Protein AF-A0A552RF57-F1 (afdb_monomer)

Secondary structure (DSSP, 8-state):
-------EEEEEE-TTS-EEEEE-SEEEEEEE--TTS--EEEEEE---TTHHHHHTT--TTTSEEEEEETTEEEEEEEEEEEEE-TTS-EEEEEE-GGGGTTTPPPSS----SS--HHHHHHHHHHHHHS-S-TT-----PPP---------PPPPS---

Nearest PDB structures (foldseek):
  8v3w-assembly1_b  TM=6.590E-01  e=6.511E-04  Clostridioides difficile
  3cdd-assembly2_D  TM=6.091E-01  e=8.680E-04  Shewanella oneidensis MR-1
  3cdd-assembly2_E  TM=6.184E-01  e=1.092E-03  Shewanella oneidensis MR-1
  3cdd-assembly2_F  TM=6.740E-01  e=1.154E-02  Shewanella oneidensis MR-1
  5ds2-assembly2_D  TM=2.311E-01  e=3.048E+00  Pisum sativum

Solvent-accessible surface area (backbone atoms only — not comparable to full-atom values): 9992 Å² total; per-residue (Å²): 131,86,79,72,90,72,52,75,45,40,37,33,26,37,82,90,67,51,77,57,28,70,47,88,40,69,79,44,80,49,72,51,82,50,89,98,52,81,27,38,36,40,38,34,30,47,63,55,92,70,35,52,71,31,53,70,66,66,45,55,71,59,24,26,41,37,35,25,50,75,87,39,82,77,49,58,19,34,22,63,44,77,44,78,46,96,88,60,36,36,40,41,34,29,34,28,63,70,59,53,52,80,75,44,68,70,86,70,93,81,87,84,73,98,62,59,68,68,58,54,50,51,48,53,50,53,49,43,67,48,80,96,65,96,80,74,85,85,78,84,75,75,80,83,76,80,87,67,79,80,78,78,72,77,78,75,86,86,82,124

pLDDT: mean 84.21, std 15.45, range [36.97, 97.5]

Sequence (160 aa):
MAVGCASHQAAIIDRDGGTVAQADVLLQVDWSRVLDDNSTASVLIQPDGNCCAQLGRVRAWRHKLVIYRDGLPVWEGPTISPEFNADGTVLIQAADIPTWLDRRVPHDSVRFTAEDLTNIATWLIKDGFAPDDPGHTVTIVPPITFLVAPQWGAWPPELA

Radius of gyration: 23.68 Å; Cα contacts (8 Å, |Δi|>4): 248; chains: 1; bounding box: 55×34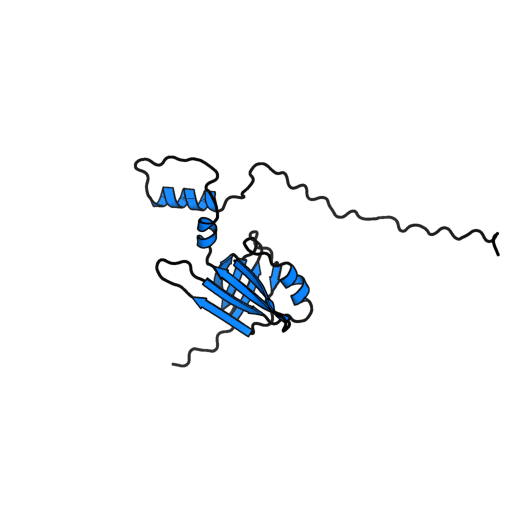×94 Å

Mean predicted aligned error: 10.98 Å

Structure (mmCIF, N/CA/C/O backbone):
data_AF-A0A552RF57-F1
#
_entry.id   AF-A0A552RF57-F1
#
loop_
_atom_site.group_PDB
_atom_site.id
_atom_site.type_symbol
_atom_site.label_atom_id
_atom_site.label_alt_id
_atom_site.label_comp_id
_atom_site.label_asym_id
_atom_site.label_entity_id
_atom_site.label_seq_id
_atom_site.pdbx_PDB_ins_code
_atom_site.Cartn_x
_atom_site.Cartn_y
_atom_site.Cartn_z
_atom_site.occupancy
_atom_site.B_iso_or_equiv
_atom_site.auth_seq_id
_atom_site.auth_comp_id
_atom_site.auth_asym_id
_atom_site.auth_atom_id
_atom_site.pdbx_PDB_model_num
ATOM 1 N N . MET A 1 1 ? -29.354 -0.392 -11.163 1.00 36.97 1 MET A N 1
ATOM 2 C CA . MET A 1 1 ? -28.815 -1.670 -10.657 1.00 36.97 1 MET A CA 1
ATOM 3 C C . MET A 1 1 ? -28.235 -1.395 -9.286 1.00 36.97 1 MET A C 1
ATOM 5 O O . MET A 1 1 ? -27.372 -0.533 -9.193 1.00 36.97 1 MET A O 1
ATOM 9 N N . ALA A 1 2 ? -28.766 -2.014 -8.232 1.00 42.00 2 ALA A N 1
ATOM 10 C CA . ALA A 1 2 ? -28.198 -1.870 -6.897 1.00 42.00 2 ALA A CA 1
ATOM 11 C C . ALA A 1 2 ? -26.836 -2.573 -6.889 1.00 42.00 2 ALA A C 1
ATOM 13 O O . ALA A 1 2 ? -26.761 -3.784 -7.092 1.00 42.00 2 ALA A O 1
ATOM 14 N N . VAL A 1 3 ? -25.764 -1.799 -6.740 1.00 48.03 3 VAL A N 1
ATOM 15 C CA . VAL A 1 3 ? -24.422 -2.328 -6.494 1.00 48.03 3 VAL A CA 1
ATOM 16 C C . VAL A 1 3 ? -24.490 -2.966 -5.109 1.00 48.03 3 VAL A C 1
ATOM 18 O O . VAL A 1 3 ? -24.706 -2.262 -4.128 1.00 48.03 3 VAL A O 1
ATOM 21 N N . GLY A 1 4 ? -24.456 -4.299 -5.045 1.00 50.06 4 GLY A N 1
ATOM 22 C CA . GLY A 1 4 ? -24.634 -5.043 -3.798 1.00 50.06 4 GLY A CA 1
ATOM 23 C C . GLY A 1 4 ? -23.660 -4.579 -2.714 1.00 50.06 4 GLY A C 1
ATOM 24 O O . GLY A 1 4 ? -22.515 -4.240 -3.019 1.00 50.06 4 GLY A O 1
ATOM 25 N N . CYS A 1 5 ? -24.128 -4.557 -1.464 1.00 63.09 5 CYS A N 1
ATOM 26 C CA . CYS A 1 5 ? -23.323 -4.241 -0.287 1.00 63.09 5 CYS A CA 1
ATOM 27 C C . CYS A 1 5 ? -22.212 -5.289 -0.136 1.00 63.09 5 CYS A C 1
ATOM 29 O O . CYS A 1 5 ? -22.427 -6.332 0.475 1.00 63.09 5 CYS A O 1
ATOM 31 N N . ALA A 1 6 ? -21.053 -5.044 -0.743 1.00 72.88 6 ALA A N 1
ATOM 32 C CA . ALA A 1 6 ? -19.888 -5.899 -0.580 1.00 72.88 6 ALA A CA 1
ATOM 33 C C . ALA A 1 6 ? -19.209 -5.608 0.760 1.00 72.88 6 ALA A C 1
ATOM 35 O O . ALA A 1 6 ? -19.104 -4.450 1.177 1.00 72.88 6 ALA A O 1
ATOM 36 N N . SER A 1 7 ? -18.744 -6.663 1.419 1.00 87.00 7 SER A N 1
ATOM 37 C CA . SER A 1 7 ? -17.996 -6.552 2.669 1.00 87.00 7 SER A CA 1
ATOM 38 C C . SER A 1 7 ? -16.523 -6.296 2.364 1.00 87.00 7 SER A C 1
ATOM 40 O O . SER A 1 7 ? -15.929 -6.993 1.541 1.00 87.00 7 SER A O 1
ATOM 42 N N . HIS A 1 8 ? -15.938 -5.289 3.008 1.00 91.50 8 HIS A N 1
ATOM 43 C CA . HIS A 1 8 ? -14.522 -4.965 2.861 1.00 91.50 8 HIS A CA 1
ATOM 44 C C . HIS A 1 8 ? -13.791 -5.300 4.153 1.00 91.50 8 HIS A C 1
ATOM 46 O O . HIS A 1 8 ? -14.303 -5.044 5.242 1.00 91.50 8 HIS A O 1
ATOM 52 N N . GLN A 1 9 ? -12.604 -5.878 4.017 1.00 93.94 9 GLN A N 1
ATOM 53 C CA . GLN A 1 9 ? -11.685 -6.151 5.119 1.00 93.94 9 GLN A CA 1
ATOM 54 C C . GLN A 1 9 ? -10.300 -5.655 4.717 1.00 93.94 9 GLN A C 1
ATOM 56 O O . GLN A 1 9 ? -9.992 -5.558 3.527 1.00 93.94 9 GLN A O 1
ATOM 61 N N . ALA A 1 10 ? -9.450 -5.367 5.695 1.00 95.31 10 ALA A N 1
ATOM 62 C CA . ALA A 1 10 ? -8.072 -5.004 5.434 1.00 95.31 10 ALA A CA 1
ATOM 63 C C . ALA A 1 10 ? -7.143 -5.631 6.470 1.00 95.31 10 ALA A C 1
ATOM 65 O O . ALA A 1 10 ? -7.499 -5.802 7.634 1.00 95.31 10 ALA A O 1
ATOM 66 N N . ALA A 1 11 ? -5.937 -5.959 6.026 1.00 95.69 11 ALA A N 1
ATOM 67 C CA . ALA A 1 11 ? -4.882 -6.480 6.876 1.00 95.69 11 ALA A CA 1
ATOM 68 C C . ALA A 1 11 ? -3.570 -5.774 6.554 1.00 95.69 11 ALA A C 1
ATOM 70 O O . ALA A 1 11 ? -3.305 -5.422 5.401 1.00 95.69 11 ALA A O 1
ATOM 71 N N . ILE A 1 12 ? -2.735 -5.605 7.574 1.00 96.12 12 ILE A N 1
ATOM 72 C CA . ILE A 1 12 ? -1.362 -5.155 7.410 1.00 96.12 12 ILE A CA 1
ATOM 73 C C . ILE A 1 12 ? -0.455 -6.368 7.577 1.00 96.12 12 ILE A C 1
ATOM 75 O O . ILE A 1 12 ? -0.474 -7.039 8.613 1.00 96.12 12 ILE A O 1
ATOM 79 N N . ILE A 1 13 ? 0.338 -6.644 6.549 1.00 95.75 13 ILE A N 1
ATOM 80 C CA . ILE A 1 13 ? 1.149 -7.854 6.427 1.00 95.75 13 ILE A CA 1
ATOM 81 C C . ILE A 1 13 ? 2.612 -7.452 6.235 1.00 95.75 13 ILE A C 1
ATOM 83 O O . ILE A 1 13 ? 2.913 -6.503 5.512 1.00 95.75 13 ILE A O 1
ATOM 87 N N . ASP A 1 14 ? 3.533 -8.152 6.883 1.00 92.69 14 ASP A N 1
ATOM 88 C CA . ASP A 1 14 ? 4.962 -8.010 6.631 1.00 92.69 14 ASP A CA 1
ATOM 89 C C . ASP A 1 14 ? 5.313 -8.641 5.265 1.00 92.69 14 ASP A C 1
ATOM 91 O O . ASP A 1 14 ? 4.525 -9.359 4.635 1.00 92.69 14 ASP A O 1
ATOM 95 N N . ARG A 1 15 ? 6.487 -8.316 4.732 1.00 82.88 15 ARG A N 1
ATOM 96 C CA . ARG A 1 15 ? 6.900 -8.709 3.379 1.00 82.88 15 ARG A CA 1
ATOM 97 C C . ARG A 1 15 ? 7.029 -10.226 3.211 1.00 82.88 15 ARG A C 1
ATOM 99 O O . ARG A 1 15 ? 6.826 -10.722 2.105 1.00 82.88 15 ARG A O 1
ATOM 106 N N . ASP A 1 16 ? 7.321 -10.934 4.297 1.00 83.56 16 ASP A N 1
ATOM 107 C CA . ASP A 1 16 ? 7.408 -12.396 4.383 1.00 83.56 16 ASP A CA 1
ATOM 108 C C . ASP A 1 16 ? 6.038 -13.098 4.482 1.00 83.56 16 ASP A C 1
ATOM 110 O O . ASP A 1 16 ? 5.974 -14.325 4.432 1.00 83.56 16 ASP A O 1
ATOM 114 N N . GLY A 1 17 ? 4.944 -12.334 4.581 1.00 86.69 17 GLY A N 1
ATOM 115 C CA . GLY A 1 17 ? 3.581 -12.850 4.702 1.00 86.69 17 GLY A CA 1
ATOM 116 C C . GLY A 1 17 ? 3.054 -12.923 6.138 1.00 86.69 17 GLY A C 1
ATOM 117 O O . GLY A 1 17 ? 1.905 -13.317 6.331 1.00 86.69 17 GLY A O 1
ATOM 118 N N . GLY A 1 18 ? 3.840 -12.534 7.147 1.00 92.88 18 GLY A N 1
ATOM 119 C CA . GLY A 1 18 ? 3.378 -12.492 8.533 1.00 92.88 18 GLY A CA 1
ATOM 120 C C . GLY A 1 18 ? 2.349 -11.383 8.777 1.00 92.88 18 GLY A C 1
ATOM 121 O O . GLY A 1 18 ? 2.585 -10.224 8.450 1.00 92.88 18 GLY A O 1
ATOM 122 N N . THR A 1 19 ? 1.208 -11.695 9.392 1.00 94.38 19 THR A N 1
ATOM 123 C CA . THR A 1 19 ? 0.218 -10.670 9.767 1.00 94.38 19 THR A CA 1
ATOM 124 C C . THR A 1 19 ? 0.747 -9.797 10.905 1.00 94.38 19 THR A C 1
ATOM 126 O O . THR A 1 19 ? 1.025 -10.292 11.997 1.00 94.38 19 THR A O 1
ATOM 129 N N . VAL A 1 20 ? 0.835 -8.487 10.671 1.00 93.81 20 VAL A N 1
ATOM 130 C CA . VAL A 1 20 ? 1.258 -7.499 11.676 1.00 93.81 20 VAL A CA 1
ATOM 131 C C . VAL A 1 20 ? 0.064 -6.991 12.472 1.00 93.81 20 VAL A C 1
ATOM 133 O O . VAL A 1 20 ? 0.134 -6.901 13.698 1.00 93.81 20 VAL A O 1
ATOM 136 N N . ALA A 1 21 ? -1.018 -6.653 11.772 1.00 93.25 21 ALA A N 1
ATOM 137 C CA . ALA A 1 21 ? -2.248 -6.153 12.364 1.00 93.25 21 ALA A CA 1
ATOM 138 C C . ALA A 1 21 ? -3.443 -6.503 11.473 1.00 93.25 21 ALA A C 1
ATOM 140 O O . ALA A 1 21 ? -3.347 -6.433 10.245 1.00 93.25 21 ALA A O 1
ATOM 141 N N . GLN A 1 22 ? -4.562 -6.851 12.100 1.00 91.69 22 GLN A N 1
ATOM 142 C CA . GLN A 1 22 ? -5.860 -6.890 11.431 1.00 91.69 22 GLN A CA 1
ATOM 143 C C . GLN A 1 22 ? -6.560 -5.545 11.615 1.00 91.69 22 GLN A C 1
ATOM 145 O O . GLN A 1 22 ? -6.450 -4.923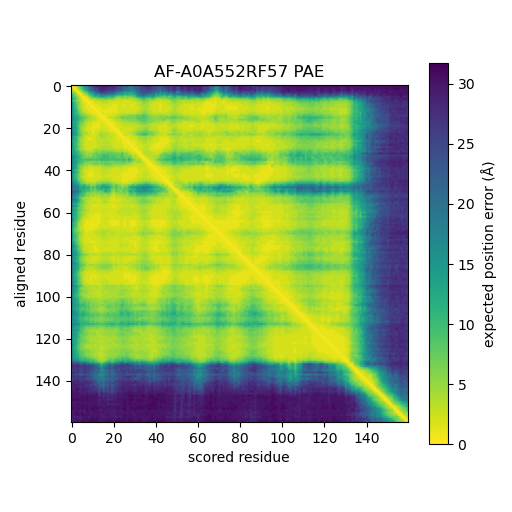 12.673 1.00 91.69 22 GLN A O 1
ATOM 150 N N . ALA A 1 23 ? -7.240 -5.076 10.571 1.00 89.69 23 ALA A N 1
ATOM 151 C CA . ALA A 1 23 ? -8.046 -3.867 10.630 1.00 89.69 23 ALA A CA 1
ATOM 152 C C . ALA A 1 23 ? -9.514 -4.259 10.838 1.00 89.69 23 ALA A C 1
ATOM 154 O O . ALA A 1 23 ? -10.291 -4.341 9.887 1.00 89.69 23 ALA A O 1
ATOM 155 N N . ASP A 1 24 ? -9.860 -4.556 12.091 1.00 84.38 24 ASP A N 1
ATOM 156 C CA . ASP A 1 24 ? -11.145 -5.163 12.455 1.00 84.38 24 ASP A CA 1
ATOM 157 C C . ASP A 1 24 ? -12.339 -4.218 12.226 1.00 84.38 24 ASP A C 1
ATOM 159 O O . ASP A 1 24 ? -13.395 -4.649 11.759 1.00 84.38 24 ASP A O 1
ATOM 163 N N . VAL A 1 25 ? -12.166 -2.915 12.486 1.00 90.25 25 VAL A N 1
ATOM 164 C CA . VAL A 1 25 ? -13.206 -1.894 12.279 1.00 90.25 25 VAL A CA 1
ATOM 165 C C . VAL A 1 25 ? -12.751 -0.863 11.248 1.00 90.25 25 VAL A C 1
ATOM 167 O O . VAL A 1 25 ? -11.974 0.050 11.535 1.00 90.25 25 VAL A O 1
ATOM 170 N N . LEU A 1 26 ? -13.277 -0.998 10.031 1.00 92.69 26 LEU A N 1
ATOM 171 C CA . LEU A 1 26 ? -13.022 -0.080 8.923 1.00 92.69 26 LEU A CA 1
ATOM 172 C C . LEU A 1 26 ? -14.088 1.009 8.870 1.00 92.69 26 LEU A C 1
ATOM 174 O O . LEU A 1 26 ? -15.274 0.723 8.716 1.00 92.69 26 LEU A O 1
ATOM 178 N N . LEU A 1 27 ? -13.651 2.262 8.964 1.00 94.25 27 LEU A N 1
ATOM 179 C CA . LEU A 1 27 ? -14.511 3.431 8.787 1.00 94.25 27 LEU A CA 1
ATOM 180 C C . LEU A 1 27 ? -14.612 3.828 7.313 1.00 94.25 27 LEU A C 1
ATOM 182 O O . LEU A 1 27 ? -15.667 4.262 6.857 1.00 94.25 27 LEU A O 1
ATOM 186 N N . GLN A 1 28 ? -13.512 3.675 6.574 1.00 94.81 28 GLN A N 1
ATOM 187 C CA . GLN A 1 28 ? -13.418 4.042 5.166 1.00 94.81 28 GLN A CA 1
ATOM 188 C C . GLN A 1 28 ? -12.372 3.176 4.462 1.00 94.81 28 GLN A C 1
ATOM 190 O O . GLN A 1 28 ? -11.329 2.858 5.037 1.00 94.81 28 GLN A O 1
ATOM 195 N N . VAL A 1 29 ? -12.658 2.800 3.217 1.00 95.19 29 VAL A N 1
ATOM 196 C CA . VAL A 1 29 ? -11.763 2.038 2.342 1.00 95.19 29 VAL A CA 1
ATOM 197 C C . VAL A 1 29 ? -11.884 2.617 0.944 1.00 95.19 29 VAL A C 1
ATOM 199 O O . VAL A 1 29 ? -12.960 2.565 0.353 1.00 95.19 29 VAL A O 1
ATOM 202 N N . ASP A 1 30 ? -10.775 3.104 0.407 1.00 94.75 30 ASP A N 1
ATOM 203 C CA . ASP A 1 30 ? -10.690 3.604 -0.959 1.00 94.75 30 ASP A CA 1
ATOM 204 C C . ASP A 1 30 ? -9.461 3.025 -1.643 1.00 94.75 30 ASP A C 1
ATOM 206 O O . ASP A 1 30 ? -8.385 2.928 -1.053 1.00 94.75 30 ASP A O 1
ATOM 210 N N . TRP A 1 31 ? -9.607 2.665 -2.914 1.00 94.75 31 TRP A N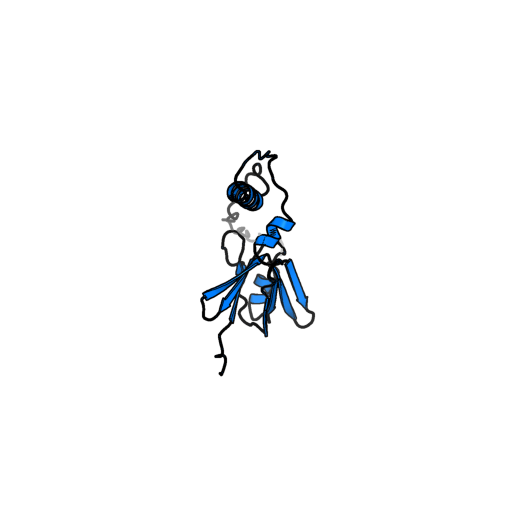 1
ATOM 211 C CA . TRP A 1 31 ? -8.478 2.405 -3.795 1.00 94.75 31 TRP A CA 1
ATOM 212 C C . TRP A 1 31 ? -8.821 2.854 -5.208 1.00 94.75 31 TRP A C 1
ATOM 214 O O . TRP A 1 31 ? -9.971 2.791 -5.648 1.00 94.75 31 TRP A O 1
ATOM 224 N N . SER A 1 32 ? -7.809 3.306 -5.935 1.00 91.12 32 SER A N 1
ATOM 225 C CA . SER A 1 32 ? -7.949 3.786 -7.304 1.00 91.12 32 SER A CA 1
ATOM 226 C C . SER A 1 32 ? -6.952 3.083 -8.208 1.00 91.12 32 SER A C 1
ATOM 228 O O . SER A 1 32 ? -5.851 2.747 -7.783 1.00 91.12 32 SER A O 1
ATOM 230 N N . ARG A 1 33 ? -7.334 2.842 -9.461 1.00 87.06 33 ARG A N 1
ATOM 231 C CA . ARG A 1 33 ? -6.430 2.359 -10.507 1.00 87.06 33 ARG A CA 1
ATOM 232 C C . ARG A 1 33 ? -6.417 3.394 -11.612 1.00 87.06 33 ARG A C 1
ATOM 234 O O . ARG A 1 33 ? -7.465 3.682 -12.186 1.00 87.06 33 ARG A O 1
ATOM 241 N N . VAL A 1 34 ? -5.245 3.945 -11.879 1.00 84.94 34 VAL A N 1
ATOM 242 C CA . VAL A 1 34 ? -5.027 4.919 -12.942 1.00 84.94 34 VAL A CA 1
ATOM 243 C C . VAL A 1 34 ? -4.172 4.233 -13.999 1.00 84.94 34 VAL A C 1
ATOM 245 O O . VAL A 1 34 ? -3.225 3.525 -13.668 1.00 84.94 34 VAL A O 1
ATOM 248 N N . LEU A 1 35 ? -4.560 4.360 -15.268 1.00 82.38 35 LEU A N 1
ATOM 249 C CA . LEU A 1 35 ? -3.736 3.859 -16.363 1.00 82.38 35 LEU A CA 1
ATOM 250 C C . LEU A 1 35 ? -2.457 4.703 -16.418 1.00 82.38 35 LEU A C 1
ATOM 252 O O . LEU A 1 35 ? -2.546 5.925 -16.348 1.00 82.38 35 LEU A O 1
ATOM 256 N N . ASP A 1 36 ? -1.305 4.049 -16.542 1.00 81.69 36 ASP A N 1
ATOM 257 C CA . ASP A 1 36 ? 0.020 4.682 -16.624 1.00 81.69 36 ASP A CA 1
ATOM 258 C C . ASP A 1 36 ? 0.483 5.436 -15.358 1.00 81.69 36 ASP A C 1
ATOM 260 O O . ASP A 1 36 ? 1.435 6.211 -15.422 1.00 81.69 36 ASP A O 1
ATOM 264 N N . ASP A 1 37 ? -0.142 5.188 -14.203 1.00 84.25 37 ASP A N 1
ATOM 265 C CA . ASP A 1 37 ? 0.312 5.697 -12.903 1.00 84.25 37 ASP A CA 1
ATOM 266 C C . ASP A 1 37 ? 0.195 4.605 -11.825 1.00 84.25 37 ASP A C 1
ATOM 268 O O . ASP A 1 37 ? -0.476 3.582 -12.001 1.00 84.25 37 ASP A O 1
ATOM 272 N N . ASN A 1 38 ? 0.857 4.812 -10.693 1.00 85.56 38 ASN A N 1
ATOM 273 C CA . ASN A 1 38 ? 0.796 3.897 -9.567 1.00 85.56 38 ASN A CA 1
ATOM 274 C C . ASN A 1 38 ? -0.592 3.950 -8.916 1.00 85.56 38 ASN A C 1
ATOM 276 O O . ASN A 1 38 ? -1.072 4.999 -8.482 1.00 85.56 38 ASN A O 1
ATOM 280 N N . SER A 1 39 ? -1.235 2.787 -8.800 1.00 93.00 39 SER A N 1
ATOM 281 C CA . SER A 1 39 ? -2.478 2.651 -8.042 1.00 93.00 39 SER A CA 1
ATOM 282 C C . SER A 1 39 ? -2.238 2.998 -6.566 1.00 93.00 39 SER A C 1
ATOM 284 O O . SER A 1 39 ? -1.200 2.670 -5.994 1.00 93.00 39 SER A O 1
ATOM 286 N N . THR A 1 40 ? -3.200 3.675 -5.940 1.00 95.75 40 THR A N 1
ATOM 287 C CA . THR A 1 40 ? -3.131 4.088 -4.530 1.00 95.75 40 THR A CA 1
ATOM 288 C C . THR A 1 40 ? -4.327 3.573 -3.752 1.00 95.75 40 THR A C 1
ATOM 290 O O . THR A 1 40 ? -5.399 3.341 -4.321 1.00 95.75 40 THR A O 1
ATOM 293 N N . ALA A 1 41 ? -4.144 3.407 -2.445 1.00 96.75 41 ALA A N 1
ATOM 294 C CA . ALA A 1 41 ? -5.206 3.038 -1.528 1.00 96.75 41 ALA A CA 1
ATOM 295 C C . ALA A 1 41 ? -5.086 3.769 -0.189 1.00 96.75 41 ALA A C 1
ATOM 297 O O . ALA A 1 41 ? -3.991 4.103 0.270 1.00 96.75 41 ALA A O 1
ATOM 298 N N . SER A 1 42 ? -6.228 3.979 0.456 1.00 97.06 42 SER A N 1
ATOM 299 C CA . SER A 1 42 ? -6.317 4.505 1.811 1.00 97.06 42 SER A CA 1
ATOM 300 C C . SER A 1 42 ? -7.365 3.756 2.615 1.00 97.06 42 SER A C 1
ATOM 302 O O . SER A 1 42 ? -8.478 3.523 2.141 1.00 97.06 42 SER A O 1
ATOM 304 N N . VAL A 1 43 ? -7.021 3.415 3.853 1.00 96.81 43 VAL A N 1
ATOM 305 C CA . VAL A 1 43 ? -7.938 2.777 4.797 1.00 96.81 43 VAL A CA 1
ATOM 306 C C . VAL A 1 43 ? -7.931 3.557 6.103 1.00 96.81 43 VAL A C 1
ATOM 308 O O . VAL A 1 43 ? -6.869 3.772 6.688 1.00 96.81 43 VAL A O 1
ATOM 311 N N . LEU A 1 44 ? -9.115 3.972 6.555 1.00 96.69 44 LEU A N 1
ATOM 312 C CA . LEU A 1 44 ? -9.315 4.592 7.860 1.00 96.69 44 LEU A CA 1
ATOM 313 C C . LEU A 1 44 ? -9.849 3.545 8.835 1.00 96.69 44 LEU A C 1
ATOM 315 O O . LEU A 1 44 ? -10.912 2.958 8.614 1.00 96.69 44 LEU A O 1
ATOM 319 N N . ILE A 1 45 ? -9.106 3.323 9.911 1.00 95.12 45 ILE A N 1
ATOM 320 C CA . ILE A 1 45 ? -9.351 2.266 10.889 1.00 95.12 45 ILE A CA 1
ATOM 321 C C . ILE A 1 45 ? -9.736 2.915 12.214 1.00 95.12 45 ILE A C 1
ATOM 323 O O . ILE A 1 45 ? -9.066 3.845 12.667 1.00 95.12 45 ILE A O 1
ATOM 327 N N . GLN A 1 46 ? -10.785 2.401 12.852 1.00 93.81 46 GLN A N 1
ATOM 328 C CA . GLN A 1 46 ? -11.065 2.663 14.259 1.00 93.81 46 GLN A CA 1
ATOM 329 C C . GLN A 1 46 ? -10.458 1.517 15.072 1.00 93.81 46 GLN A C 1
ATOM 331 O O . GLN A 1 46 ? -10.979 0.408 15.025 1.00 93.81 46 GLN A O 1
ATOM 336 N N . PRO A 1 47 ? -9.369 1.728 15.819 1.00 88.44 47 PRO A N 1
ATOM 337 C CA . PRO A 1 47 ? -8.830 0.666 16.651 1.00 88.44 47 PRO A CA 1
ATOM 338 C C . PRO A 1 47 ? -9.831 0.269 17.742 1.00 88.44 47 PRO A C 1
ATOM 340 O O . PRO A 1 47 ? -10.393 1.135 18.418 1.00 88.44 47 PRO A O 1
ATOM 343 N N . ASP A 1 48 ? -10.001 -1.030 17.962 1.00 83.50 48 ASP A N 1
ATOM 344 C CA . ASP A 1 48 ? -10.744 -1.599 19.081 1.00 83.50 48 ASP A CA 1
ATOM 345 C C . ASP A 1 48 ? -9.882 -2.605 19.869 1.00 83.50 48 ASP A C 1
ATOM 347 O O . ASP A 1 48 ? -8.943 -3.219 19.362 1.00 83.50 48 ASP A O 1
ATOM 351 N N . GLY A 1 49 ? -10.131 -2.736 21.175 1.00 77.94 49 GLY A N 1
ATOM 352 C CA . GLY A 1 49 ? -9.408 -3.686 22.031 1.00 77.94 49 GLY A CA 1
ATOM 353 C C . GLY A 1 49 ? -7.872 -3.616 21.914 1.00 77.94 49 GLY A C 1
ATOM 354 O O . GLY A 1 49 ? -7.254 -2.596 22.216 1.00 77.94 49 GLY A O 1
ATOM 355 N N . ASN A 1 50 ? -7.245 -4.727 21.500 1.00 73.56 50 ASN A N 1
ATOM 356 C CA . ASN A 1 50 ? -5.785 -4.858 21.344 1.00 73.56 50 ASN A CA 1
ATOM 357 C C . ASN A 1 50 ? -5.260 -4.356 19.976 1.00 73.56 50 ASN A C 1
ATOM 359 O O . ASN A 1 50 ? -4.053 -4.389 19.724 1.00 73.56 50 ASN A O 1
ATOM 363 N N . CYS A 1 51 ? -6.142 -3.882 19.090 1.00 72.69 51 CYS A N 1
ATOM 364 C CA . CYS A 1 51 ? -5.793 -3.421 17.746 1.00 72.69 51 CYS A CA 1
ATOM 365 C C . CYS A 1 51 ? -4.783 -2.256 17.787 1.00 72.69 51 CYS A C 1
ATOM 367 O O . CYS A 1 51 ? -3.814 -2.256 17.031 1.00 72.69 51 CYS A O 1
ATOM 369 N N . CYS A 1 52 ? -4.899 -1.331 18.755 1.00 78.06 52 CYS A N 1
ATOM 370 C CA . CYS A 1 52 ? -3.952 -0.217 18.940 1.00 78.06 52 CYS A CA 1
ATOM 371 C C . CYS A 1 52 ? -2.488 -0.669 19.057 1.00 78.06 52 CYS A C 1
ATOM 373 O O . CYS A 1 52 ? -1.600 -0.078 18.442 1.00 78.06 52 CYS A O 1
ATOM 375 N N . ALA A 1 53 ? -2.215 -1.717 19.841 1.00 83.00 53 ALA A N 1
ATOM 376 C CA . ALA A 1 53 ? -0.849 -2.188 20.066 1.00 83.00 53 ALA A CA 1
ATOM 377 C C . ALA A 1 53 ? -0.253 -2.863 18.821 1.00 83.00 53 ALA A C 1
ATOM 379 O O . ALA A 1 53 ? 0.964 -2.833 18.627 1.00 83.00 53 ALA A O 1
ATOM 380 N N . GLN A 1 54 ? -1.097 -3.474 17.986 1.00 89.00 54 GLN A N 1
ATOM 381 C CA . GLN A 1 54 ? -0.694 -4.083 16.719 1.00 89.00 54 GLN A CA 1
ATOM 382 C C . GLN A 1 54 ? -0.497 -3.019 15.636 1.00 89.00 54 GLN A C 1
ATOM 384 O O . GLN A 1 54 ? 0.553 -2.987 14.996 1.00 89.00 54 GLN A O 1
ATOM 389 N N . LEU A 1 55 ? -1.445 -2.086 15.493 1.00 89.19 55 LEU A N 1
ATOM 390 C CA . LEU A 1 55 ? -1.346 -0.961 14.562 1.00 89.19 55 LEU A CA 1
ATOM 391 C C . LEU A 1 55 ? -0.146 -0.060 14.875 1.00 89.19 55 LEU A C 1
ATOM 393 O O . LEU A 1 55 ? 0.535 0.390 13.960 1.00 89.19 55 LEU A O 1
ATOM 397 N N . GLY A 1 56 ? 0.209 0.113 16.152 1.00 89.06 56 GLY A N 1
ATOM 398 C CA . GLY A 1 56 ? 1.428 0.820 16.563 1.00 89.06 56 GLY A CA 1
ATOM 399 C C . GLY A 1 56 ? 2.740 0.178 16.080 1.00 89.06 56 GLY A C 1
ATOM 400 O O . GLY A 1 56 ? 3.792 0.818 16.113 1.00 89.06 56 GLY A O 1
ATOM 401 N N . ARG A 1 57 ? 2.707 -1.078 15.612 1.00 92.12 57 ARG A N 1
ATOM 402 C CA . ARG A 1 57 ? 3.864 -1.756 15.004 1.00 92.12 57 ARG A CA 1
ATOM 403 C C . ARG A 1 57 ? 3.966 -1.500 13.509 1.00 92.12 57 ARG A C 1
ATOM 405 O O . ARG A 1 57 ? 4.994 -1.842 12.933 1.00 92.12 57 ARG A O 1
ATOM 412 N N . VAL A 1 58 ? 2.942 -0.928 12.877 1.00 93.81 58 VAL A N 1
ATOM 413 C CA . VAL A 1 58 ? 2.935 -0.680 11.436 1.00 93.81 58 VAL A CA 1
ATOM 414 C C . VAL A 1 58 ? 4.039 0.311 11.075 1.00 93.81 58 VAL A C 1
ATOM 416 O O . VAL A 1 58 ? 4.195 1.359 11.700 1.00 93.81 58 VAL 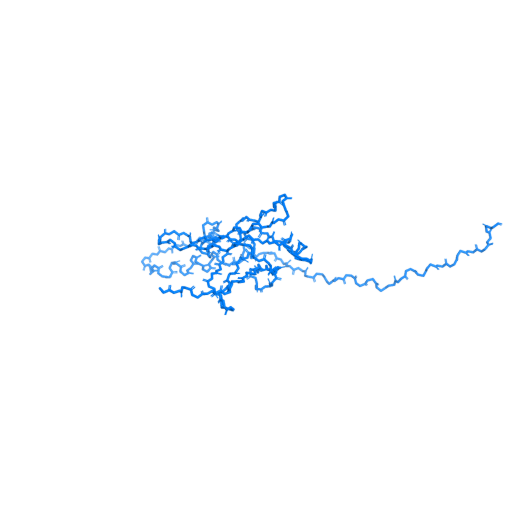A O 1
ATOM 419 N N . ARG A 1 59 ? 4.844 -0.044 10.071 1.00 93.69 59 ARG A N 1
ATOM 420 C CA . ARG A 1 59 ? 5.961 0.764 9.585 1.00 93.69 59 ARG A CA 1
ATOM 421 C C . ARG A 1 59 ? 5.784 1.041 8.102 1.00 93.69 59 ARG A C 1
ATOM 423 O O . ARG A 1 59 ? 5.546 0.118 7.323 1.00 93.69 59 ARG A O 1
ATOM 430 N N . ALA A 1 60 ? 5.961 2.309 7.740 1.00 94.75 60 ALA A N 1
ATOM 431 C CA . ALA A 1 60 ? 6.040 2.746 6.357 1.00 94.75 60 ALA A CA 1
ATOM 432 C C . ALA A 1 60 ? 7.125 1.966 5.596 1.00 94.75 60 ALA A C 1
ATOM 434 O O . ALA A 1 60 ? 8.184 1.664 6.149 1.00 94.75 60 ALA A O 1
ATOM 435 N N . TRP A 1 61 ? 6.845 1.646 4.336 1.00 92.38 61 TRP A N 1
ATOM 436 C CA . TRP A 1 61 ? 7.674 0.962 3.338 1.00 92.38 61 TRP A CA 1
ATOM 437 C C . TRP A 1 61 ? 8.100 -0.472 3.656 1.00 92.38 61 TRP A C 1
ATOM 439 O O . TRP A 1 61 ? 8.498 -1.200 2.745 1.00 92.38 61 TRP A O 1
ATOM 449 N N . ARG A 1 62 ? 7.986 -0.892 4.917 1.00 91.69 62 ARG A N 1
ATOM 450 C CA . ARG A 1 62 ? 8.273 -2.251 5.375 1.00 91.69 62 ARG A CA 1
ATOM 451 C C . ARG A 1 62 ? 7.075 -3.177 5.187 1.00 91.69 62 ARG A C 1
ATOM 453 O O . ARG A 1 62 ? 7.238 -4.285 4.688 1.00 91.69 62 ARG A O 1
ATOM 460 N N . HIS A 1 63 ? 5.894 -2.734 5.612 1.00 94.88 63 HIS A N 1
ATOM 461 C CA . HIS A 1 63 ? 4.681 -3.547 5.568 1.00 94.88 63 HIS A CA 1
ATOM 462 C C . HIS A 1 63 ? 3.837 -3.237 4.332 1.00 94.88 63 HIS A C 1
ATOM 464 O O . HIS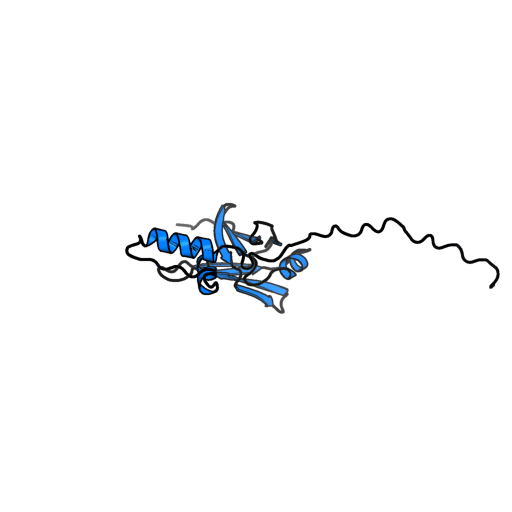 A 1 63 ? 3.985 -2.192 3.696 1.00 94.88 63 HIS A O 1
ATOM 470 N N . LYS A 1 64 ? 2.936 -4.163 4.020 1.00 95.62 64 LYS A N 1
ATOM 471 C CA . LYS A 1 64 ? 1.927 -4.061 2.974 1.00 95.62 64 LYS A CA 1
ATOM 472 C C . LYS A 1 64 ? 0.548 -3.892 3.584 1.00 95.62 64 LYS A C 1
ATOM 474 O O . LYS A 1 64 ? 0.216 -4.567 4.556 1.00 95.62 64 LYS A O 1
ATOM 479 N N . LEU A 1 65 ? -0.266 -3.057 2.959 1.00 96.88 65 LEU A N 1
ATOM 480 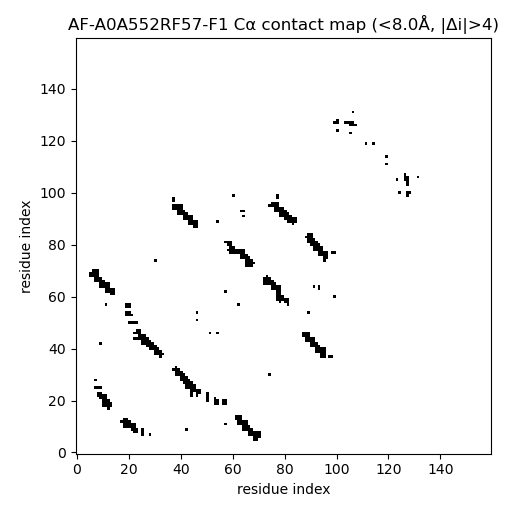C CA . LEU A 1 65 ? -1.710 -3.080 3.118 1.00 96.88 65 LEU A CA 1
ATOM 481 C C . LEU A 1 65 ? -2.286 -4.082 2.113 1.00 96.88 65 LEU A C 1
ATOM 483 O O . LEU A 1 65 ? -1.941 -4.029 0.935 1.00 96.88 65 LEU A O 1
ATOM 487 N N . VAL A 1 66 ? -3.177 -4.958 2.568 1.00 96.94 66 VAL A N 1
ATOM 488 C CA . VAL A 1 66 ? -3.975 -5.836 1.705 1.00 96.94 66 VAL A CA 1
ATOM 489 C C . VAL A 1 66 ? -5.445 -5.563 1.964 1.00 96.94 66 VAL A C 1
ATOM 491 O O . VAL A 1 66 ? -5.885 -5.595 3.113 1.00 96.94 66 VAL A O 1
ATOM 494 N N . ILE A 1 67 ? -6.195 -5.296 0.898 1.00 95.81 67 ILE A N 1
ATOM 495 C CA . ILE A 1 67 ? -7.638 -5.065 0.937 1.00 95.81 67 ILE A CA 1
ATOM 496 C C . ILE A 1 67 ? -8.330 -6.289 0.357 1.00 95.81 67 ILE A C 1
ATOM 498 O O . ILE A 1 67 ? -7.999 -6.762 -0.736 1.00 95.81 67 ILE A O 1
ATOM 502 N N . TYR A 1 68 ? -9.330 -6.765 1.083 1.00 94.62 68 TYR A N 1
ATOM 503 C CA . TYR A 1 68 ? -10.176 -7.873 0.693 1.00 94.62 68 TYR A CA 1
ATOM 504 C C . TYR A 1 68 ? -11.589 -7.373 0.438 1.00 94.62 68 TYR A C 1
ATOM 506 O O . TYR A 1 68 ? -12.093 -6.490 1.136 1.00 94.62 68 TYR A O 1
ATOM 514 N N . ARG A 1 69 ? -12.242 -7.986 -0.542 1.00 93.50 69 ARG A N 1
ATOM 515 C CA . ARG A 1 69 ? -13.664 -7.821 -0.804 1.00 93.50 69 ARG A CA 1
ATOM 516 C C . ARG A 1 69 ? -14.302 -9.196 -0.818 1.00 93.50 69 ARG A C 1
ATOM 518 O O . ARG A 1 69 ? -13.881 -10.058 -1.585 1.00 93.50 69 ARG A O 1
ATOM 525 N N . ASP A 1 70 ? -15.284 -9.394 0.053 1.00 92.62 70 ASP A N 1
ATOM 526 C CA . ASP A 1 70 ? -15.982 -10.672 0.218 1.00 92.62 70 ASP A CA 1
ATOM 527 C C . ASP A 1 70 ? -15.004 -11.846 0.453 1.00 92.62 70 ASP A C 1
ATOM 529 O O . ASP A 1 70 ? -15.150 -12.939 -0.093 1.00 92.62 70 ASP A O 1
ATOM 533 N N . GLY A 1 71 ? -13.963 -11.591 1.260 1.00 90.88 71 GLY A N 1
ATOM 534 C CA . GLY A 1 71 ? -12.925 -12.559 1.633 1.00 90.88 71 GLY A CA 1
ATOM 535 C C . GLY A 1 71 ? -11.828 -12.796 0.588 1.00 90.88 71 GLY A C 1
ATOM 536 O O . GLY A 1 71 ? -10.893 -13.546 0.858 1.00 90.88 71 GLY A O 1
ATOM 537 N N . LEU A 1 72 ? -11.902 -12.165 -0.588 1.00 93.69 72 LEU A N 1
ATOM 538 C CA . LEU A 1 72 ? -10.903 -12.306 -1.650 1.00 93.69 72 LEU A CA 1
ATOM 539 C C . LEU A 1 72 ? -9.994 -11.073 -1.722 1.00 93.69 72 LEU A C 1
ATOM 541 O O . LEU A 1 72 ? -10.513 -9.956 -1.672 1.00 93.69 72 LEU A O 1
ATOM 545 N N . PRO A 1 73 ? -8.665 -11.232 -1.871 1.00 94.00 73 PRO A N 1
ATOM 546 C CA . PRO A 1 73 ? -7.763 -10.096 -2.022 1.00 94.00 73 PRO A CA 1
ATOM 547 C C . PRO A 1 73 ? -8.054 -9.379 -3.345 1.00 94.00 73 PRO A C 1
ATOM 549 O O . PRO A 1 73 ? -8.080 -9.998 -4.408 1.00 94.00 73 PRO A O 1
ATOM 552 N N . VAL A 1 74 ? -8.286 -8.068 -3.280 1.00 94.31 74 VAL A N 1
ATOM 553 C CA . VAL A 1 74 ? -8.598 -7.233 -4.455 1.00 94.31 74 VAL A CA 1
ATOM 554 C C . VAL A 1 74 ? -7.545 -6.171 -4.740 1.00 94.31 74 VAL A C 1
ATOM 556 O O . VAL A 1 74 ? -7.496 -5.651 -5.861 1.00 94.31 74 VAL A O 1
ATOM 559 N N . TRP A 1 75 ? -6.721 -5.850 -3.745 1.00 95.25 75 TRP A N 1
ATOM 560 C CA . TRP A 1 75 ? -5.659 -4.857 -3.835 1.00 95.25 75 TRP A CA 1
ATOM 561 C C . TRP A 1 75 ? -4.586 -5.142 -2.780 1.00 95.25 75 TRP A C 1
ATOM 563 O O . TRP A 1 75 ? -4.918 -5.506 -1.650 1.00 95.25 75 TRP A O 1
ATOM 573 N N . GLU A 1 76 ? -3.316 -4.957 -3.128 1.00 95.38 76 GLU A N 1
ATOM 574 C CA . GLU A 1 76 ? -2.221 -4.969 -2.163 1.00 95.38 76 GLU A CA 1
ATOM 575 C C . GLU A 1 76 ? -1.120 -3.988 -2.557 1.00 95.38 76 GLU A C 1
ATOM 577 O O . GLU A 1 76 ? -0.933 -3.689 -3.734 1.00 95.38 76 GLU A O 1
ATOM 582 N N . GLY A 1 77 ? -0.356 -3.530 -1.570 1.00 95.31 77 GLY A N 1
ATOM 583 C CA . GLY A 1 77 ? 0.821 -2.718 -1.834 1.00 95.31 77 GLY A CA 1
ATOM 584 C C . GLY A 1 77 ? 1.457 -2.126 -0.577 1.00 95.31 77 GLY A C 1
ATOM 585 O O . GLY A 1 77 ? 0.877 -2.215 0.512 1.00 95.31 77 GLY A O 1
ATOM 586 N N . PRO A 1 78 ? 2.683 -1.582 -0.673 1.00 95.44 78 PRO A N 1
ATOM 587 C CA . PRO A 1 78 ? 3.391 -0.992 0.458 1.00 95.44 78 PRO A CA 1
ATOM 588 C C . PRO A 1 78 ? 2.607 0.106 1.171 1.00 95.44 78 PRO A C 1
ATOM 590 O O . PRO A 1 78 ? 2.101 1.043 0.556 1.00 95.44 78 PRO A O 1
ATOM 593 N N . THR A 1 79 ? 2.612 0.051 2.501 1.00 96.06 79 THR A N 1
ATOM 594 C CA . THR A 1 79 ? 2.176 1.168 3.341 1.00 96.06 79 THR A CA 1
ATOM 595 C C . THR A 1 79 ? 3.152 2.332 3.183 1.00 96.06 79 THR A C 1
ATOM 597 O O . THR A 1 79 ? 4.321 2.197 3.518 1.00 96.06 79 THR A O 1
ATOM 600 N N . ILE A 1 80 ? 2.695 3.489 2.715 1.00 95.81 80 ILE A N 1
ATOM 601 C CA . ILE A 1 80 ? 3.511 4.699 2.543 1.00 95.81 80 ILE A CA 1
ATOM 602 C C . ILE A 1 80 ? 3.568 5.508 3.836 1.00 95.81 80 ILE A C 1
ATOM 604 O O . ILE A 1 80 ? 4.646 5.937 4.244 1.00 95.81 80 ILE A O 1
ATOM 608 N N . SER A 1 81 ? 2.414 5.717 4.472 1.00 94.75 81 SER A N 1
ATOM 609 C CA . SER A 1 81 ? 2.280 6.573 5.653 1.00 94.75 81 SER A CA 1
ATOM 610 C C . SER A 1 81 ? 1.194 6.023 6.581 1.00 94.75 81 SER A C 1
ATOM 612 O O . SER A 1 81 ? 0.022 6.003 6.197 1.00 94.75 81 SER A O 1
ATOM 614 N N . PRO A 1 82 ? 1.560 5.516 7.772 1.00 94.50 82 PRO A N 1
ATOM 615 C CA . PRO A 1 82 ? 0.621 5.300 8.861 1.00 94.50 82 PRO A CA 1
ATOM 616 C C . PRO A 1 82 ? 0.493 6.576 9.705 1.00 94.50 82 PRO A C 1
ATOM 618 O O . PRO A 1 82 ? 1.461 7.018 10.327 1.00 94.50 82 PRO A O 1
ATOM 621 N N . GLU A 1 83 ? -0.707 7.142 9.761 1.00 95.25 83 GLU A N 1
ATOM 622 C CA . GLU A 1 83 ? -1.020 8.364 10.504 1.00 95.25 83 GLU A CA 1
ATOM 623 C C . GLU A 1 83 ? -1.969 8.054 11.662 1.00 95.25 83 GLU A C 1
ATOM 625 O O . GLU A 1 83 ? -3.002 7.413 11.483 1.00 95.25 83 GLU A O 1
ATOM 630 N N . PHE A 1 84 ? -1.608 8.509 12.862 1.00 93.38 84 PHE A N 1
ATOM 631 C CA . PHE A 1 84 ? -2.405 8.340 14.076 1.00 93.38 84 PHE A CA 1
ATOM 632 C C . PHE A 1 84 ? -3.065 9.672 14.419 1.00 93.38 84 PHE A C 1
ATOM 634 O O . PHE A 1 84 ? -2.383 10.633 14.783 1.00 93.38 84 PHE A O 1
ATOM 641 N N . ASN A 1 85 ? -4.385 9.726 14.294 1.00 93.00 85 ASN A N 1
ATOM 642 C CA . ASN A 1 85 ? -5.159 10.940 14.494 1.00 93.00 85 ASN A CA 1
ATOM 643 C C . ASN A 1 85 ? -5.468 11.179 15.978 1.00 93.00 85 ASN A C 1
ATOM 645 O O . ASN A 1 85 ? -5.488 10.262 16.801 1.00 93.00 85 ASN A O 1
ATOM 649 N N . ALA A 1 86 ? -5.754 12.436 16.324 1.00 91.06 86 ALA A N 1
ATOM 650 C CA . ALA A 1 86 ? -6.073 12.834 17.697 1.00 91.06 86 ALA A CA 1
ATOM 651 C C . ALA A 1 86 ? -7.397 12.242 18.219 1.00 91.06 86 ALA A C 1
ATOM 653 O O . ALA A 1 86 ? -7.573 12.115 19.428 1.00 91.06 86 ALA A O 1
ATOM 654 N N . ASP A 1 87 ? -8.314 11.872 17.323 1.00 91.12 87 ASP A N 1
ATOM 655 C CA . ASP A 1 87 ? -9.566 11.177 17.646 1.00 91.12 87 ASP A CA 1
ATOM 656 C C . ASP A 1 87 ? -9.377 9.666 17.890 1.00 91.12 87 ASP A C 1
ATOM 658 O O . ASP A 1 87 ? -10.335 8.958 18.200 1.00 91.12 87 ASP A O 1
ATOM 662 N N . GLY A 1 88 ? -8.138 9.172 17.784 1.00 89.94 88 GLY A N 1
ATOM 663 C CA . GLY A 1 88 ? -7.786 7.770 17.967 1.00 89.94 88 GLY A CA 1
ATOM 664 C C . GLY A 1 88 ? -7.934 6.916 16.710 1.00 89.94 88 GLY A C 1
ATOM 665 O O . GLY A 1 88 ? -7.645 5.724 16.780 1.00 89.94 88 GLY A O 1
ATOM 666 N N . THR A 1 89 ? -8.351 7.481 15.572 1.00 94.25 89 THR A N 1
ATOM 667 C CA . THR A 1 89 ? -8.373 6.753 14.295 1.00 94.25 89 THR A CA 1
ATOM 668 C C . THR A 1 8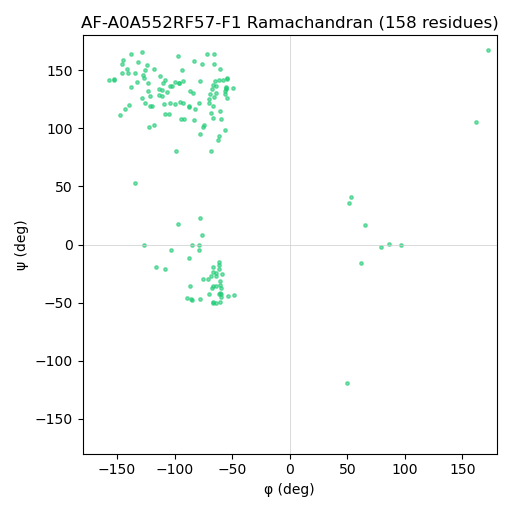9 ? -6.971 6.615 13.699 1.00 94.25 89 THR A C 1
ATOM 670 O O . THR A 1 89 ? -6.065 7.403 13.985 1.00 94.25 89 THR A O 1
ATOM 673 N N . VAL A 1 90 ? -6.780 5.595 12.862 1.00 95.44 90 VAL A N 1
ATOM 674 C CA . VAL A 1 90 ? -5.517 5.344 12.158 1.00 95.44 90 VAL A CA 1
ATOM 675 C C . VAL A 1 90 ? -5.770 5.345 10.659 1.00 95.44 90 VAL A C 1
ATOM 677 O O . VAL A 1 90 ? -6.534 4.521 10.157 1.00 95.44 90 VAL A O 1
ATOM 680 N N . LEU A 1 91 ? -5.122 6.259 9.944 1.00 96.50 91 LEU A N 1
ATOM 681 C CA . LEU A 1 91 ? -5.139 6.313 8.489 1.00 96.50 91 LEU A CA 1
ATOM 682 C C . LEU A 1 91 ? -3.909 5.588 7.945 1.00 96.50 91 LEU A C 1
ATOM 684 O O . LEU A 1 91 ? -2.773 5.937 8.256 1.00 96.50 91 LEU A O 1
ATOM 688 N N . ILE A 1 92 ? -4.139 4.585 7.106 1.00 97.06 92 ILE A N 1
ATOM 689 C CA . ILE A 1 92 ? -3.087 3.877 6.382 1.00 97.06 92 ILE A CA 1
ATOM 690 C C . ILE A 1 92 ? -3.171 4.281 4.919 1.00 97.06 92 ILE A C 1
ATOM 692 O O . ILE A 1 92 ? -4.126 3.925 4.231 1.00 97.06 92 ILE A O 1
ATOM 696 N N . GLN A 1 93 ? -2.159 4.999 4.440 1.00 97.50 93 GLN A N 1
ATOM 697 C CA . GLN A 1 93 ? -1.978 5.285 3.020 1.00 97.50 93 GLN A CA 1
ATOM 698 C C . GLN A 1 93 ? -1.016 4.275 2.409 1.00 97.50 93 GLN A C 1
ATOM 700 O O . GLN A 1 93 ? 0.003 3.933 3.015 1.00 97.50 93 GLN A O 1
ATOM 705 N N . ALA A 1 94 ? -1.317 3.816 1.203 1.00 97.06 94 ALA A N 1
ATOM 706 C CA . ALA A 1 94 ? -0.525 2.832 0.488 1.00 97.06 94 ALA A CA 1
ATOM 707 C C . ALA A 1 94 ? -0.520 3.110 -1.022 1.00 97.06 94 ALA A C 1
ATOM 709 O O . ALA A 1 94 ? -1.407 3.783 -1.551 1.00 97.06 94 ALA A O 1
ATOM 710 N N . ALA A 1 95 ? 0.479 2.569 -1.712 1.00 95.50 95 ALA A N 1
ATOM 711 C CA . ALA A 1 95 ? 0.516 2.499 -3.172 1.00 95.50 95 ALA A CA 1
ATOM 712 C C . ALA A 1 95 ? 0.795 1.069 -3.618 1.00 95.50 95 ALA A C 1
ATOM 714 O O . ALA A 1 95 ? 1.165 0.241 -2.793 1.00 95.50 95 ALA A O 1
ATOM 715 N N . ASP A 1 96 ? 0.574 0.787 -4.894 1.00 93.44 96 ASP A N 1
ATOM 716 C CA . ASP A 1 96 ? 0.707 -0.537 -5.494 1.00 93.44 96 ASP A CA 1
ATOM 717 C C . ASP A 1 96 ? 2.165 -1.034 -5.478 1.00 93.44 96 ASP A C 1
ATOM 719 O O . ASP A 1 96 ? 3.124 -0.281 -5.288 1.00 93.44 96 ASP A O 1
ATOM 723 N N . ILE A 1 97 ? 2.339 -2.336 -5.684 1.00 90.88 97 ILE A N 1
ATOM 724 C CA . ILE A 1 97 ? 3.617 -3.050 -5.662 1.00 90.88 97 ILE A CA 1
ATOM 725 C C . ILE A 1 97 ? 4.720 -2.360 -6.492 1.00 90.88 97 ILE A C 1
ATOM 727 O O . ILE A 1 97 ? 5.845 -2.278 -5.982 1.00 90.88 97 ILE A O 1
ATOM 731 N N . PRO A 1 98 ? 4.467 -1.845 -7.718 1.00 89.19 98 PRO A N 1
ATOM 732 C CA . PRO A 1 98 ? 5.504 -1.190 -8.516 1.00 89.19 98 PRO A CA 1
ATOM 733 C C . PRO A 1 98 ? 6.151 0.013 -7.825 1.00 89.19 98 PRO A C 1
ATOM 735 O O . PRO A 1 98 ? 7.324 0.274 -8.068 1.00 89.19 98 PRO A O 1
ATOM 738 N N . THR A 1 99 ? 5.462 0.685 -6.897 1.00 91.25 99 THR A N 1
ATOM 739 C CA . THR A 1 99 ? 6.002 1.851 -6.179 1.00 91.25 99 THR A CA 1
ATOM 740 C C . THR A 1 99 ? 7.244 1.524 -5.343 1.00 91.25 99 THR A C 1
ATOM 742 O O . THR A 1 99 ? 8.046 2.408 -5.042 1.00 91.25 99 THR A O 1
ATOM 745 N N . TRP A 1 100 ? 7.477 0.258 -4.981 1.00 89.69 100 TRP A N 1
ATOM 746 C CA . TRP A 1 100 ? 8.765 -0.118 -4.391 1.00 89.69 100 TRP A CA 1
ATOM 747 C C . TRP A 1 100 ? 9.935 0.075 -5.356 1.00 89.69 100 TRP A C 1
ATOM 749 O O . TRP A 1 100 ? 11.014 0.469 -4.914 1.00 89.69 100 TRP A O 1
ATOM 759 N N . LEU A 1 101 ? 9.735 -0.171 -6.652 1.00 89.75 101 LEU A N 1
ATOM 760 C CA . LEU A 1 101 ? 10.776 -0.023 -7.668 1.00 89.75 101 LEU A CA 1
ATOM 761 C C . LEU A 1 101 ? 11.167 1.445 -7.873 1.00 89.75 101 LEU A C 1
ATOM 763 O O . LEU A 1 101 ? 12.327 1.714 -8.155 1.00 89.75 101 LEU A O 1
ATOM 767 N N . ASP A 1 102 ? 10.262 2.392 -7.615 1.00 88.06 102 ASP A N 1
ATOM 768 C CA . ASP A 1 102 ? 10.576 3.830 -7.657 1.00 88.06 102 ASP A CA 1
ATOM 769 C C . ASP A 1 102 ? 11.561 4.260 -6.560 1.00 88.06 102 ASP A C 1
ATOM 771 O O . ASP A 1 102 ? 12.176 5.325 -6.636 1.00 88.06 102 ASP A O 1
ATOM 775 N N . ARG A 1 103 ? 11.699 3.452 -5.503 1.00 86.88 103 ARG A N 1
ATOM 776 C CA . ARG A 1 103 ? 12.565 3.753 -4.356 1.00 86.88 103 ARG A CA 1
ATOM 777 C C . ARG A 1 103 ? 13.814 2.898 -4.285 1.00 86.88 103 ARG A C 1
ATOM 779 O O . ARG A 1 103 ? 14.742 3.271 -3.568 1.00 86.88 103 ARG A O 1
ATOM 786 N N . ARG A 1 104 ? 13.819 1.740 -4.940 1.00 87.94 104 ARG A N 1
ATOM 787 C CA . ARG A 1 104 ? 14.922 0.785 -4.849 1.00 87.94 104 ARG A CA 1
ATOM 788 C C . ARG A 1 104 ? 15.875 0.981 -6.014 1.00 87.94 104 ARG A C 1
ATOM 790 O O . ARG A 1 104 ? 15.474 1.246 -7.141 1.00 87.94 104 ARG A O 1
ATOM 797 N N . VAL A 1 105 ? 17.159 0.892 -5.699 1.00 87.12 105 VAL A N 1
ATOM 798 C CA . VAL A 1 105 ? 18.246 1.044 -6.663 1.00 87.12 105 VAL A CA 1
ATOM 799 C C . VAL A 1 105 ? 18.713 -0.352 -7.051 1.00 87.12 105 VAL A C 1
ATOM 801 O O . VAL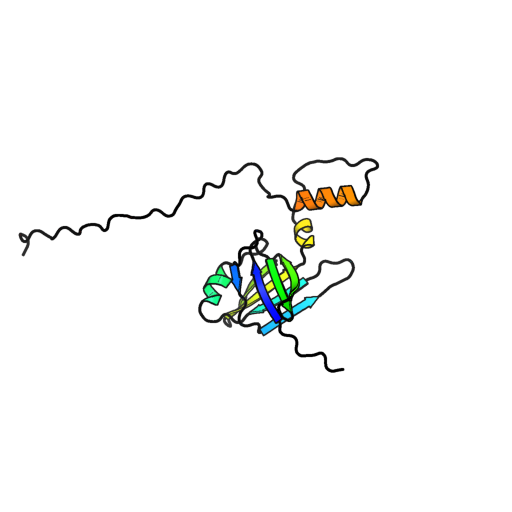 A 1 105 ? 18.793 -1.199 -6.160 1.00 87.12 105 VAL A O 1
ATOM 804 N N . PRO A 1 106 ? 19.029 -0.606 -8.333 1.00 89.19 106 PRO A N 1
ATOM 805 C CA . PRO A 1 106 ? 19.594 -1.885 -8.714 1.00 89.19 106 PRO A CA 1
ATOM 806 C C . PRO A 1 106 ? 20.865 -2.208 -7.920 1.00 89.19 106 PRO A C 1
ATOM 808 O O . PRO A 1 106 ? 21.733 -1.341 -7.779 1.00 89.19 106 PRO A O 1
ATOM 811 N N . HIS A 1 107 ? 20.983 -3.429 -7.402 1.00 88.69 107 HIS A N 1
ATOM 812 C CA . HIS A 1 107 ? 22.121 -3.829 -6.566 1.00 88.69 107 HIS A CA 1
ATOM 813 C C . HIS A 1 107 ? 23.380 -4.072 -7.402 1.00 88.69 107 HIS A C 1
ATOM 815 O O . HIS A 1 107 ? 24.493 -3.833 -6.935 1.00 88.69 107 HIS A O 1
ATOM 821 N N . ASP A 1 108 ? 23.199 -4.502 -8.652 1.00 86.50 108 ASP A N 1
ATOM 822 C CA . ASP A 1 108 ? 24.278 -4.820 -9.578 1.00 86.50 108 ASP A CA 1
ATOM 823 C C . ASP A 1 108 ? 24.256 -3.928 -10.823 1.00 86.50 108 ASP A C 1
ATOM 825 O O . ASP A 1 108 ? 23.222 -3.473 -11.309 1.00 86.50 108 ASP A O 1
ATOM 829 N N . SER A 1 109 ? 25.438 -3.707 -11.397 1.00 88.94 109 SER A N 1
ATOM 830 C CA . SER A 1 109 ? 25.564 -3.048 -12.697 1.00 88.94 109 SER A CA 1
ATOM 831 C C . SER A 1 109 ? 25.477 -4.070 -13.825 1.00 88.94 109 SER A C 1
ATOM 833 O O . SER A 1 109 ? 26.349 -4.928 -13.956 1.00 88.94 109 SER A O 1
ATOM 835 N N . VAL A 1 110 ? 24.478 -3.934 -14.698 1.00 90.44 110 VAL A N 1
ATOM 836 C CA . VAL A 1 110 ? 24.299 -4.798 -15.874 1.00 90.44 110 VAL A CA 1
ATOM 837 C C . VAL A 1 110 ? 24.184 -3.960 -17.142 1.00 90.44 110 VAL A C 1
ATOM 839 O O . VAL A 1 110 ? 23.627 -2.863 -17.147 1.00 90.44 110 VAL A O 1
ATOM 842 N N . ARG A 1 111 ? 24.751 -4.471 -18.240 1.00 94.12 111 ARG A N 1
ATOM 843 C CA . ARG A 1 111 ? 24.608 -3.894 -19.579 1.00 94.12 111 ARG A CA 1
ATOM 844 C C . ARG A 1 111 ? 23.764 -4.821 -20.434 1.00 94.12 111 ARG A C 1
ATOM 846 O O . ARG A 1 111 ? 24.097 -5.991 -20.584 1.00 94.12 111 ARG A O 1
ATOM 853 N N . PHE A 1 112 ? 22.728 -4.263 -21.039 1.00 94.38 112 PHE A N 1
ATOM 854 C CA . PHE A 1 112 ? 21.883 -4.960 -21.999 1.00 94.38 112 PHE A CA 1
ATOM 855 C C . PHE A 1 112 ? 22.271 -4.522 -23.414 1.00 94.38 112 PHE A C 1
ATOM 857 O O . PHE A 1 112 ? 22.521 -3.342 -23.662 1.00 94.38 112 PHE A O 1
ATOM 864 N N . THR A 1 113 ? 22.376 -5.452 -24.361 1.00 95.81 113 THR A N 1
ATOM 865 C CA . THR A 1 113 ? 22.678 -5.145 -25.769 1.00 95.81 113 THR A CA 1
ATOM 866 C C . THR A 1 113 ? 21.878 -6.086 -26.651 1.00 95.81 113 THR A C 1
ATOM 868 O O . THR A 1 113 ? 22.086 -7.289 -26.582 1.00 95.81 113 THR A O 1
ATOM 871 N N . ALA A 1 114 ? 20.969 -5.532 -27.463 1.00 94.44 114 ALA A N 1
ATOM 872 C CA . ALA A 1 114 ? 20.031 -6.304 -28.287 1.00 94.44 114 ALA A CA 1
ATOM 873 C C . ALA A 1 114 ? 19.233 -7.368 -27.493 1.00 94.44 114 ALA A C 1
ATOM 875 O O . ALA A 1 114 ? 18.952 -8.447 -28.007 1.00 94.44 114 ALA A O 1
ATOM 876 N N . GLU A 1 115 ? 18.885 -7.052 -26.241 1.00 96.44 115 GLU A N 1
ATOM 877 C CA . GLU A 1 115 ? 18.131 -7.923 -25.330 1.00 96.44 115 GLU A CA 1
ATOM 878 C C . GLU A 1 115 ? 16.625 -7.626 -25.405 1.00 96.44 115 GLU A C 1
ATOM 880 O O . GLU A 1 115 ? 16.225 -6.485 -25.653 1.00 96.44 115 GLU A O 1
ATOM 885 N N . ASP A 1 116 ? 15.788 -8.635 -25.156 1.00 97.00 116 ASP A N 1
ATOM 886 C CA . ASP A 1 116 ? 14.337 -8.458 -25.089 1.00 97.00 116 ASP A CA 1
ATOM 887 C C . ASP A 1 116 ? 13.920 -7.597 -23.882 1.00 97.00 116 ASP A C 1
ATOM 889 O O . ASP A 1 116 ? 14.407 -7.785 -22.764 1.00 97.00 116 ASP A O 1
ATOM 893 N N . LEU A 1 117 ? 12.971 -6.674 -24.081 1.00 96.44 117 LEU A N 1
ATOM 894 C CA . LEU A 1 117 ? 12.509 -5.772 -23.017 1.00 96.44 117 LEU A CA 1
ATOM 895 C C . LEU A 1 117 ? 11.913 -6.527 -21.824 1.00 96.44 117 LEU A C 1
ATOM 897 O O . LEU A 1 117 ? 12.062 -6.083 -20.686 1.00 96.44 117 LEU A O 1
ATOM 901 N N . THR A 1 118 ? 11.286 -7.682 -22.053 1.00 96.56 118 THR A N 1
ATOM 902 C CA . THR A 1 118 ? 10.732 -8.526 -20.987 1.00 96.56 118 THR A CA 1
ATOM 903 C C . THR A 1 118 ? 11.843 -9.109 -20.122 1.00 96.56 118 THR A C 1
ATOM 905 O O . THR A 1 118 ? 11.683 -9.207 -18.905 1.00 96.56 118 THR A O 1
ATOM 908 N N . ASN A 1 119 ? 12.992 -9.450 -20.713 1.00 96.31 119 ASN A N 1
ATOM 909 C CA . ASN A 1 119 ? 14.152 -9.943 -19.971 1.00 96.31 119 ASN A CA 1
ATOM 910 C C . ASN A 1 119 ? 14.785 -8.830 -19.134 1.00 96.31 119 ASN A C 1
ATOM 912 O O . ASN A 1 119 ? 15.085 -9.050 -17.960 1.00 96.31 119 ASN A O 1
ATOM 916 N N . ILE A 1 120 ? 14.907 -7.625 -19.699 1.00 95.19 120 ILE A N 1
ATOM 917 C CA . ILE A 1 120 ? 15.387 -6.442 -18.970 1.00 95.19 120 ILE A CA 1
ATOM 918 C C . ILE A 1 120 ? 14.457 -6.134 -17.787 1.00 95.19 120 ILE A C 1
ATOM 920 O O . ILE A 1 120 ? 14.921 -6.006 -16.654 1.00 95.19 120 ILE A O 1
ATOM 924 N N . ALA A 1 121 ? 13.142 -6.080 -18.020 1.00 94.06 121 ALA A N 1
ATOM 925 C CA . ALA A 1 121 ? 12.148 -5.838 -16.975 1.00 94.06 121 ALA A CA 1
ATOM 926 C C . ALA A 1 121 ? 12.165 -6.937 -15.902 1.00 94.06 121 ALA A C 1
ATOM 928 O O . ALA A 1 121 ? 12.147 -6.642 -14.711 1.00 94.06 121 ALA A O 1
ATOM 929 N N . THR A 1 122 ? 12.266 -8.205 -16.307 1.00 95.31 122 THR A N 1
ATOM 930 C CA . THR A 1 122 ? 12.369 -9.339 -15.378 1.00 95.31 122 THR A CA 1
ATOM 931 C C . THR A 1 122 ? 13.607 -9.226 -14.499 1.00 95.31 122 THR A C 1
ATOM 933 O O . THR A 1 122 ? 13.529 -9.514 -13.305 1.00 95.31 122 THR A O 1
ATOM 936 N N . TRP A 1 123 ? 14.743 -8.818 -15.069 1.00 94.44 123 TRP A N 1
ATOM 937 C CA . TRP A 1 123 ? 15.969 -8.604 -14.310 1.00 94.44 123 TRP A CA 1
ATOM 938 C C . TRP A 1 123 ? 15.794 -7.470 -13.291 1.00 94.44 123 TRP A C 1
ATOM 940 O O . TRP A 1 123 ? 16.018 -7.699 -12.105 1.00 94.44 123 TRP A O 1
ATOM 950 N N . LEU A 1 124 ? 15.289 -6.307 -13.724 1.00 92.69 124 LEU A N 1
ATOM 951 C CA . LEU A 1 124 ? 15.046 -5.146 -12.856 1.00 92.69 124 LEU A CA 1
ATOM 952 C C . LEU A 1 124 ? 14.066 -5.454 -11.719 1.00 92.69 124 LEU A C 1
ATOM 954 O O . LEU A 1 124 ? 14.304 -5.061 -10.582 1.00 92.69 124 LEU A O 1
ATOM 958 N N . ILE A 1 125 ? 12.980 -6.178 -12.002 1.00 92.69 125 ILE A N 1
ATOM 959 C CA . ILE A 1 125 ? 12.002 -6.579 -10.984 1.00 92.69 125 ILE A CA 1
ATOM 960 C C . ILE A 1 125 ? 12.646 -7.560 -10.002 1.00 92.69 125 ILE A C 1
ATOM 962 O O . ILE A 1 125 ? 12.553 -7.368 -8.795 1.00 92.69 125 ILE A O 1
ATOM 966 N N . LYS A 1 126 ? 13.320 -8.612 -10.479 1.00 92.44 126 LYS A N 1
ATOM 967 C CA . LYS A 1 126 ? 13.941 -9.599 -9.579 1.00 92.44 126 LYS A CA 1
ATOM 968 C C . LYS A 1 126 ? 14.970 -8.958 -8.656 1.00 92.44 126 LYS A C 1
ATOM 970 O O . LYS A 1 126 ? 14.947 -9.229 -7.459 1.00 92.44 126 LYS A O 1
ATOM 975 N N . ASP A 1 127 ? 15.823 -8.107 -9.209 1.00 91.44 127 ASP A N 1
ATOM 976 C CA . ASP A 1 127 ? 16.835 -7.385 -8.451 1.00 91.44 127 ASP A CA 1
ATOM 977 C C . ASP A 1 127 ? 16.197 -6.382 -7.480 1.00 91.44 127 ASP A C 1
ATOM 979 O O . ASP A 1 127 ? 16.409 -6.453 -6.272 1.00 91.44 127 ASP A O 1
ATOM 983 N N . GLY A 1 128 ? 15.281 -5.545 -7.970 1.00 89.44 128 GLY A N 1
ATOM 984 C CA . GLY A 1 128 ? 14.545 -4.579 -7.161 1.00 89.44 128 GLY A CA 1
ATOM 985 C C . GLY A 1 128 ? 13.684 -5.208 -6.065 1.00 89.44 128 GLY A C 1
ATOM 986 O O . GLY A 1 128 ? 13.334 -4.518 -5.114 1.00 89.44 128 GLY A O 1
ATOM 987 N N . PHE A 1 129 ? 13.361 -6.504 -6.120 1.00 88.50 129 PHE A N 1
ATOM 988 C CA . PHE A 1 129 ? 12.659 -7.233 -5.057 1.00 88.50 129 PHE A CA 1
ATOM 989 C C . PHE A 1 129 ? 13.557 -8.146 -4.206 1.00 88.50 129 PHE A C 1
ATOM 991 O O . PHE A 1 129 ? 13.079 -8.665 -3.191 1.00 88.50 129 PHE A O 1
ATOM 998 N N . ALA A 1 130 ? 14.842 -8.285 -4.530 1.00 87.69 130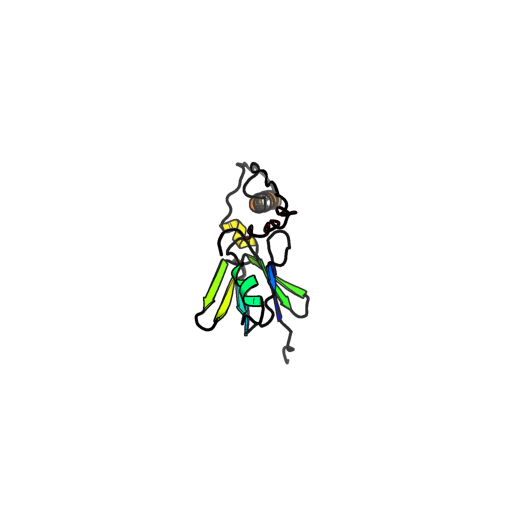 ALA A N 1
ATOM 999 C CA . ALA A 1 130 ? 15.808 -8.994 -3.694 1.00 87.69 130 ALA A CA 1
ATOM 1000 C C . ALA A 1 130 ? 16.035 -8.255 -2.355 1.00 87.69 130 ALA A C 1
ATOM 1002 O O . ALA A 1 130 ? 15.767 -7.053 -2.279 1.00 87.69 130 ALA A O 1
ATOM 1003 N N . PRO A 1 131 ? 16.455 -8.924 -1.267 1.00 83.25 131 PRO A N 1
ATOM 1004 C CA . PRO A 1 131 ? 16.854 -8.251 -0.023 1.00 83.25 131 PRO A CA 1
ATOM 1005 C C . PRO A 1 131 ? 18.003 -7.247 -0.245 1.00 83.25 131 PRO A C 1
ATOM 1007 O O . PRO A 1 131 ? 18.904 -7.554 -1.015 1.00 83.25 131 PRO A O 1
ATOM 1010 N N . ASP A 1 132 ? 17.984 -6.087 0.434 1.00 73.75 132 ASP A N 1
ATOM 1011 C CA . ASP A 1 132 ? 18.982 -5.005 0.236 1.00 73.75 132 ASP A CA 1
ATOM 1012 C C . ASP A 1 132 ? 20.425 -5.407 0.622 1.00 73.75 132 ASP A C 1
ATOM 1014 O O . ASP A 1 132 ? 21.382 -4.830 0.115 1.00 73.75 132 ASP A O 1
ATOM 1018 N N . ASP A 1 133 ? 20.593 -6.394 1.509 1.00 68.50 133 ASP A N 1
ATOM 1019 C CA . ASP A 1 133 ? 21.885 -6.763 2.099 1.00 68.50 133 ASP A CA 1
ATOM 1020 C C . ASP A 1 133 ? 22.244 -8.236 1.832 1.00 68.50 133 ASP A C 1
ATOM 1022 O O . ASP A 1 133 ? 21.796 -9.126 2.563 1.00 68.50 133 ASP A O 1
ATOM 1026 N N . PRO A 1 134 ? 23.123 -8.545 0.864 1.00 55.34 134 PRO A N 1
ATOM 1027 C CA . PRO A 1 134 ? 23.658 -9.898 0.706 1.00 55.34 134 PRO A CA 1
ATOM 1028 C C . PRO A 1 134 ? 24.744 -10.268 1.748 1.00 55.34 134 PRO A C 1
ATOM 1030 O O . PRO A 1 134 ? 25.368 -11.320 1.618 1.00 55.34 134 PRO A O 1
ATOM 1033 N N . GLY A 1 135 ? 24.994 -9.442 2.779 1.00 48.22 135 GLY A N 1
ATOM 1034 C CA . GLY A 1 135 ? 26.167 -9.566 3.665 1.00 48.22 135 GLY A CA 1
ATOM 1035 C C . GLY A 1 135 ? 25.924 -9.631 5.179 1.00 48.22 135 GLY A C 1
ATOM 1036 O O . GLY A 1 135 ? 26.893 -9.745 5.929 1.00 48.22 135 GLY A O 1
ATOM 1037 N N . HIS A 1 136 ? 24.680 -9.566 5.659 1.00 47.62 136 HIS A N 1
ATOM 1038 C CA . HIS A 1 136 ? 24.396 -9.539 7.099 1.00 47.62 136 HIS A CA 1
ATOM 1039 C C . HIS A 1 136 ? 23.756 -10.842 7.592 1.00 47.62 136 HIS A C 1
ATOM 1041 O O . HIS A 1 136 ? 22.681 -11.245 7.154 1.00 47.62 136 HIS A O 1
ATOM 1047 N N . THR A 1 137 ? 24.415 -11.499 8.549 1.00 55.97 137 THR A N 1
ATOM 1048 C CA . THR A 1 137 ? 23.897 -12.707 9.202 1.00 55.97 137 THR A CA 1
ATOM 1049 C C . THR A 1 137 ? 22.930 -12.319 10.317 1.00 55.97 137 THR A C 1
ATOM 1051 O O . THR A 1 137 ? 23.326 -11.714 11.314 1.00 55.97 137 THR A O 1
ATOM 1054 N N . VAL A 1 138 ? 21.659 -12.698 10.181 1.00 59.62 138 VAL A N 1
ATOM 1055 C CA . VAL A 1 138 ? 20.678 -12.578 11.266 1.00 59.62 138 VAL A CA 1
ATOM 1056 C C . VAL A 1 138 ? 20.818 -13.787 12.189 1.00 59.62 138 VAL A C 1
ATOM 1058 O O . VAL A 1 138 ? 20.407 -14.894 11.846 1.00 59.62 138 VAL A O 1
ATOM 1061 N N . THR A 1 139 ? 21.379 -13.581 13.379 1.00 59.81 139 THR A N 1
ATOM 1062 C CA . THR A 1 139 ? 21.382 -14.598 14.438 1.00 59.81 139 THR A CA 1
ATOM 1063 C C . THR A 1 139 ? 20.163 -14.392 15.327 1.00 59.81 139 THR A C 1
ATOM 1065 O O . THR A 1 139 ? 20.108 -13.445 16.111 1.00 59.81 139 THR A O 1
ATOM 1068 N N . ILE A 1 140 ? 19.177 -15.283 15.220 1.00 71.81 140 ILE A N 1
ATOM 1069 C CA . ILE A 1 140 ? 18.025 -15.296 16.126 1.00 71.81 140 ILE A CA 1
ATOM 1070 C C . ILE A 1 140 ? 18.502 -15.861 17.465 1.00 71.81 140 ILE A C 1
ATOM 1072 O O . ILE A 1 140 ? 18.705 -17.067 17.607 1.00 71.81 140 ILE A O 1
ATOM 1076 N N . VAL A 1 141 ? 18.717 -14.986 18.447 1.00 77.12 141 VAL A N 1
ATOM 1077 C CA . VAL A 1 141 ? 19.023 -15.410 19.816 1.00 77.12 141 VAL A CA 1
ATOM 1078 C C . VAL A 1 141 ? 17.703 -15.817 20.478 1.00 77.12 141 VAL A C 1
ATOM 1080 O O . VAL A 1 141 ? 16.784 -14.994 20.526 1.00 77.12 141 VAL A O 1
ATOM 1083 N N . PRO A 1 142 ? 17.557 -17.063 20.964 1.00 67.81 142 PRO A N 1
ATOM 1084 C CA . PRO A 1 142 ? 16.346 -17.472 21.661 1.00 67.81 142 PRO A CA 1
ATOM 1085 C C . PRO A 1 142 ? 16.141 -16.615 22.920 1.00 67.81 142 PRO A C 1
ATOM 1087 O O . PRO A 1 142 ? 17.121 -16.149 23.512 1.00 67.81 142 PRO A O 1
ATOM 1090 N N . PRO A 1 143 ? 14.887 -16.403 23.359 1.00 71.06 143 PRO A N 1
ATOM 1091 C CA . PRO A 1 143 ? 14.623 -15.682 24.595 1.00 71.06 143 PRO A CA 1
ATOM 1092 C C . PRO A 1 143 ? 15.359 -16.364 25.752 1.00 71.06 143 PRO A C 1
ATOM 1094 O O . PRO A 1 143 ? 15.259 -17.581 25.937 1.00 71.06 143 PRO A O 1
ATOM 1097 N N . ILE A 1 144 ? 16.110 -15.575 26.525 1.00 70.81 144 ILE A N 1
ATOM 1098 C CA . ILE A 1 144 ? 16.799 -16.057 27.723 1.00 70.81 144 ILE A CA 1
ATOM 1099 C C . ILE A 1 144 ? 15.723 -16.595 28.662 1.00 70.81 144 ILE A C 1
ATOM 1101 O O . ILE A 1 144 ? 14.941 -15.840 29.241 1.00 70.81 144 ILE A O 1
ATOM 1105 N N . THR A 1 145 ? 15.662 -17.916 28.796 1.00 62.59 145 THR A N 1
ATOM 1106 C CA . THR A 1 145 ? 14.820 -18.536 29.810 1.00 62.59 145 THR A CA 1
ATOM 1107 C C . THR A 1 145 ? 15.541 -18.332 31.133 1.00 62.59 145 THR A C 1
ATOM 1109 O O . THR A 1 145 ? 16.514 -19.025 31.422 1.00 62.59 145 THR A O 1
ATOM 1112 N N . PHE A 1 146 ? 15.106 -17.357 31.932 1.00 55.91 146 PHE A N 1
ATOM 1113 C CA . PHE A 1 146 ? 15.521 -17.264 33.329 1.00 55.91 146 PHE A CA 1
ATOM 1114 C C . PHE A 1 146 ? 14.902 -18.441 34.092 1.00 55.91 146 PHE A C 1
ATOM 1116 O O . PHE A 1 146 ? 13.870 -18.318 34.747 1.00 55.91 146 PHE A O 1
ATOM 1123 N N . LEU A 1 147 ? 15.520 -19.617 33.994 1.00 59.16 147 LEU A N 1
ATOM 1124 C CA . LEU A 1 147 ? 15.345 -20.657 34.994 1.00 59.16 147 LEU A CA 1
ATOM 1125 C C . LEU A 1 147 ? 16.215 -20.251 36.175 1.00 59.16 147 LEU A C 1
ATOM 1127 O O . LEU A 1 147 ? 17.418 -20.474 36.139 1.00 59.16 147 LEU A O 1
ATOM 1131 N N . VAL A 1 148 ? 15.604 -19.572 37.144 1.00 52.25 148 VAL A N 1
ATOM 1132 C CA . VAL A 1 148 ? 15.887 -19.582 38.591 1.00 52.25 148 VAL A CA 1
ATOM 1133 C C . VAL A 1 148 ? 15.239 -18.318 39.154 1.00 52.25 148 VAL A C 1
ATOM 1135 O O . VAL A 1 148 ? 15.729 -17.204 38.975 1.00 52.25 148 VAL A O 1
ATOM 1138 N N . ALA A 1 149 ? 14.111 -18.493 39.844 1.00 54.00 149 ALA A N 1
ATOM 1139 C CA . ALA A 1 149 ? 13.668 -17.503 40.814 1.00 54.00 149 ALA A CA 1
ATOM 1140 C C . ALA A 1 149 ? 14.812 -17.298 41.822 1.00 54.00 149 ALA A C 1
ATOM 1142 O O . ALA A 1 149 ? 15.372 -18.298 42.283 1.00 54.00 149 ALA A O 1
ATOM 1143 N N . PRO A 1 150 ? 15.174 -16.059 42.200 1.00 45.19 150 PRO A N 1
ATOM 1144 C CA . PRO A 1 150 ? 16.023 -15.892 43.357 1.00 45.19 150 PRO A CA 1
ATOM 1145 C C . PRO A 1 150 ? 15.248 -16.478 44.532 1.00 45.19 150 PRO A C 1
ATOM 1147 O O . PRO A 1 150 ? 14.170 -16.000 44.890 1.00 45.19 150 PRO A O 1
ATOM 1150 N N . GLN A 1 151 ? 15.775 -17.557 45.100 1.00 57.00 151 GLN A N 1
ATOM 1151 C CA . GLN A 1 151 ? 15.452 -17.945 46.459 1.00 57.00 151 GLN A CA 1
ATOM 1152 C C . GLN A 1 151 ? 15.790 -16.733 47.327 1.00 57.00 151 GLN A C 1
ATOM 1154 O O . GLN A 1 151 ? 16.954 -16.459 47.615 1.00 57.00 151 GLN A O 1
ATOM 1159 N N . TRP A 1 152 ? 14.777 -15.937 47.661 1.00 52.34 152 TRP A N 1
ATOM 1160 C CA . TRP A 1 152 ? 14.884 -14.957 48.725 1.00 52.34 152 TRP A CA 1
ATOM 1161 C C . TRP A 1 152 ? 15.161 -15.767 49.987 1.00 52.34 152 TRP A C 1
ATOM 1163 O O . TRP A 1 152 ? 14.250 -16.324 50.597 1.00 52.34 152 TRP A O 1
ATOM 1173 N N . GLY A 1 153 ? 16.446 -15.928 50.304 1.00 51.75 153 GLY A N 1
ATOM 1174 C CA . GLY A 1 153 ? 16.880 -16.472 51.575 1.00 51.75 153 GLY A CA 1
ATOM 1175 C C . GLY A 1 153 ? 16.235 -15.633 52.666 1.00 51.75 153 GLY A C 1
ATOM 1176 O O . GLY A 1 153 ? 16.305 -14.404 52.629 1.00 51.75 153 GLY A O 1
ATOM 1177 N N . ALA A 1 154 ? 15.544 -16.303 53.582 1.00 57.34 154 ALA A N 1
ATOM 1178 C CA . ALA A 1 154 ? 14.967 -15.679 54.755 1.00 57.34 154 ALA A CA 1
ATOM 1179 C C . ALA A 1 154 ? 16.023 -14.808 55.454 1.00 57.34 154 ALA A C 1
ATOM 1181 O O . ALA A 1 154 ? 17.165 -15.232 55.642 1.00 57.34 154 ALA A O 1
ATOM 1182 N N . TRP A 1 155 ? 15.631 -13.593 55.829 1.00 54.41 155 TRP A N 1
ATOM 1183 C CA . TRP A 1 155 ? 16.439 -12.734 56.685 1.00 54.41 155 TRP A CA 1
ATOM 1184 C C . TRP A 1 155 ? 16.757 -13.475 57.996 1.00 54.41 155 TRP A C 1
ATOM 1186 O O . TRP A 1 155 ? 15.837 -14.041 58.595 1.00 54.41 155 TRP A O 1
ATOM 1196 N N . PRO A 1 156 ? 18.020 -13.504 58.462 1.00 54.75 156 PRO A N 1
ATOM 1197 C CA . PRO A 1 156 ? 18.331 -14.039 59.781 1.00 54.75 156 PRO A CA 1
ATOM 1198 C C . PRO A 1 156 ? 17.682 -13.159 60.869 1.00 54.75 156 PRO A C 1
ATOM 1200 O O . PRO A 1 156 ? 17.682 -11.934 60.734 1.00 54.75 156 PRO A O 1
ATOM 1203 N N . PRO A 1 157 ? 17.140 -13.743 61.953 1.00 56.66 157 PRO A N 1
ATOM 1204 C CA . PRO A 1 157 ? 16.342 -13.022 62.948 1.00 56.66 157 PRO A CA 1
ATOM 1205 C C . PRO A 1 157 ? 17.160 -12.186 63.953 1.00 56.66 157 PRO A C 1
ATOM 1207 O O . PRO A 1 157 ? 16.665 -11.888 65.031 1.00 56.66 157 PRO A O 1
ATOM 1210 N N . GLU A 1 158 ? 18.394 -11.785 63.643 1.00 56.03 158 GLU A N 1
ATOM 1211 C CA . GLU A 1 158 ? 19.270 -11.092 64.609 1.00 56.03 158 GLU A CA 1
ATOM 1212 C C . GLU A 1 158 ? 19.281 -9.557 64.500 1.00 56.03 158 GLU A C 1
ATOM 1214 O O . GLU A 1 158 ? 20.165 -8.909 65.052 1.00 56.03 158 GLU A O 1
ATOM 1219 N N . LEU A 1 159 ? 18.290 -8.943 63.846 1.00 55.66 159 LEU A N 1
ATOM 1220 C CA . LEU A 1 159 ? 18.108 -7.480 63.860 1.00 55.66 159 LEU A CA 1
ATOM 1221 C C . LEU A 1 159 ? 16.642 -7.072 64.096 1.00 55.66 159 LEU A C 1
ATOM 1223 O O . LEU A 1 159 ? 16.076 -6.300 63.322 1.00 55.66 159 LEU A O 1
ATOM 1227 N N . ALA A 1 160 ? 16.042 -7.599 65.167 1.00 45.88 160 ALA A N 1
ATOM 1228 C CA . ALA A 1 160 ? 14.816 -7.068 65.768 1.00 45.88 160 ALA A CA 1
ATOM 1229 C C . ALA A 1 160 ? 15.135 -6.358 67.090 1.00 45.88 160 ALA A C 1
ATOM 1231 O O . ALA A 1 160 ? 15.937 -6.919 67.871 1.00 45.88 160 ALA A O 1
#

Foldseek 3Di:
DPPDDWDKWKFKAFPVGHTQATQPAWPDKDWDDDPPDWIKIKTKGQDDDCRVVSLVPDDFPGIKMFMDINNHTDAMFTFHDWDQDPVRIIMTIGTHHCVLLVVADQPDDDDDDPDDPVVVVVNSVVRSPDDPDPDDDDDDDPPPPPPDDPPPPDDDPPPD